Protein AF-A0A1Q5PZM9-F1 (afdb_monomer)

Solvent-accessible surface area (backbone atoms only — not comparable to full-atom values): 4506 Å² total; per-residue (Å²): 133,85,78,78,78,78,81,57,76,88,77,51,90,53,78,86,79,31,47,68,70,46,79,40,66,51,19,50,32,36,57,53,94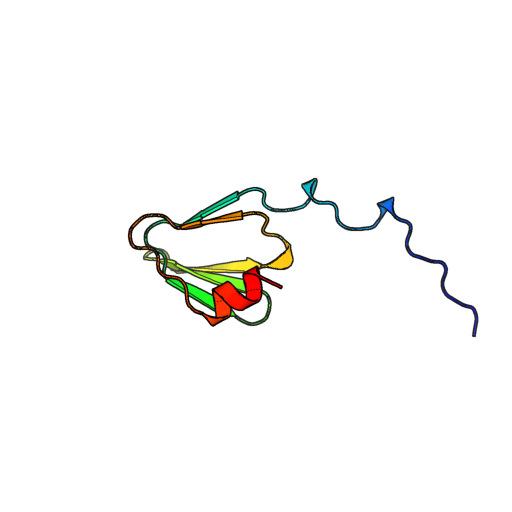,72,21,34,31,44,33,46,97,92,45,74,46,80,42,58,42,90,41,53,70,38,82,43,77,36,73,79,38,47,73,39,68,67,27,54,54,60,73,71,109

Structure (mmCIF, N/CA/C/O backbone):
data_AF-A0A1Q5PZM9-F1
#
_entry.id   AF-A0A1Q5PZM9-F1
#
loop_
_atom_site.group_PDB
_atom_site.id
_atom_site.type_symbol
_atom_site.label_atom_id
_atom_site.label_alt_id
_atom_site.label_comp_id
_atom_site.label_asym_id
_atom_site.label_entity_id
_atom_site.label_seq_id
_atom_site.pdbx_PDB_ins_code
_atom_site.Cartn_x
_atom_site.Cartn_y
_atom_site.Cartn_z
_atom_site.occupancy
_atom_site.B_iso_or_equiv
_atom_site.auth_seq_id
_atom_site.auth_comp_id
_atom_site.auth_asym_id
_atom_site.auth_atom_id
_atom_site.pdbx_PDB_model_num
ATOM 1 N N . MET A 1 1 ? 9.226 -35.375 -22.269 1.00 65.50 1 MET A N 1
ATOM 2 C CA . MET A 1 1 ? 8.422 -34.128 -22.257 1.00 65.50 1 MET A CA 1
ATOM 3 C C . MET A 1 1 ? 9.225 -33.013 -22.914 1.00 65.50 1 MET A C 1
ATOM 5 O O . MET A 1 1 ? 10.375 -32.825 -22.543 1.00 65.50 1 MET A O 1
ATOM 9 N N . LYS A 1 2 ? 8.664 -32.317 -23.912 1.00 71.50 2 LYS A N 1
ATOM 10 C CA . LYS A 1 2 ? 9.312 -31.180 -24.591 1.00 71.50 2 LYS A CA 1
ATOM 11 C C . LYS A 1 2 ? 9.318 -29.982 -23.634 1.00 71.50 2 LYS A C 1
ATOM 13 O O . LYS A 1 2 ? 8.264 -29.607 -23.130 1.00 71.50 2 LYS A O 1
ATOM 18 N N . ARG A 1 3 ? 10.495 -29.431 -23.335 1.00 79.31 3 ARG A N 1
ATOM 19 C CA . ARG A 1 3 ? 10.654 -28.298 -22.412 1.00 79.31 3 ARG A CA 1
ATOM 20 C C . ARG A 1 3 ? 10.051 -27.044 -23.057 1.00 79.31 3 ARG A C 1
ATOM 22 O O . ARG A 1 3 ? 10.329 -26.773 -24.224 1.00 79.31 3 ARG A O 1
ATOM 29 N N . MET A 1 4 ? 9.201 -26.324 -22.328 1.00 84.81 4 MET A N 1
ATOM 30 C CA . MET A 1 4 ? 8.613 -25.075 -22.819 1.00 84.81 4 MET A CA 1
ATOM 31 C C . MET A 1 4 ? 9.730 -24.032 -22.999 1.00 84.81 4 MET A C 1
ATOM 33 O O . MET A 1 4 ? 10.619 -23.971 -22.140 1.00 84.81 4 MET A O 1
ATOM 37 N N . PRO A 1 5 ? 9.748 -23.260 -24.103 1.00 85.19 5 PRO A N 1
ATOM 38 C CA . PRO A 1 5 ? 10.729 -22.195 -24.271 1.00 85.19 5 PRO A CA 1
ATOM 39 C C . PRO A 1 5 ? 10.559 -21.138 -23.163 1.00 85.19 5 PRO A C 1
ATOM 41 O O . PRO A 1 5 ? 9.440 -20.937 -22.684 1.00 85.19 5 PRO A O 1
ATOM 44 N N . PRO A 1 6 ? 11.651 -20.488 -22.724 1.00 87.62 6 PRO A N 1
ATOM 45 C CA . PRO A 1 6 ? 11.582 -19.456 -21.697 1.00 87.62 6 PRO A CA 1
ATOM 46 C C . PRO A 1 6 ? 10.739 -18.267 -22.169 1.00 87.62 6 PRO A C 1
ATOM 48 O O . PRO A 1 6 ? 10.715 -17.939 -23.356 1.00 87.62 6 PRO A O 1
ATOM 51 N N . ILE A 1 7 ? 10.062 -17.616 -21.221 1.00 90.44 7 ILE A N 1
ATOM 52 C CA . ILE A 1 7 ? 9.312 -16.383 -21.479 1.00 90.44 7 ILE A CA 1
ATOM 53 C C . ILE A 1 7 ? 10.307 -15.311 -21.963 1.00 90.44 7 ILE A C 1
ATOM 55 O O . ILE A 1 7 ? 11.341 -15.126 -21.313 1.00 90.44 7 ILE A O 1
ATOM 59 N N . PRO A 1 8 ? 10.038 -14.609 -23.081 1.00 91.44 8 PRO A N 1
ATOM 60 C CA . PRO A 1 8 ? 10.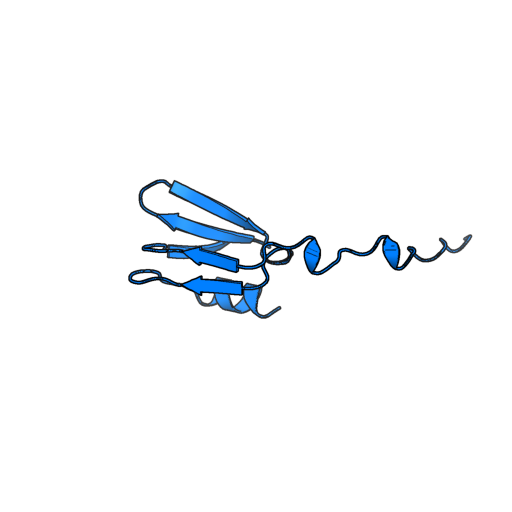874 -13.498 -23.520 1.00 91.44 8 PRO A CA 1
ATOM 61 C C . PRO A 1 8 ? 10.953 -12.420 -22.438 1.00 91.44 8 PRO A C 1
ATOM 63 O O . PRO A 1 8 ? 9.937 -12.063 -21.849 1.00 91.44 8 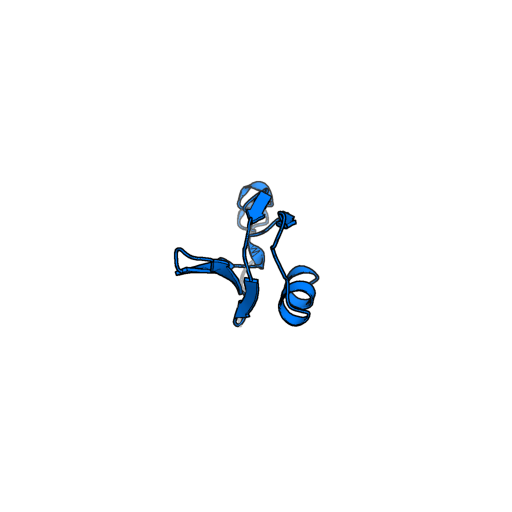PRO A O 1
ATOM 66 N N . VAL A 1 9 ? 12.140 -11.858 -22.205 1.00 89.31 9 VAL A N 1
ATOM 67 C CA . VAL A 1 9 ? 12.355 -10.830 -21.167 1.00 89.31 9 VAL A CA 1
ATOM 68 C C . VAL A 1 9 ? 11.417 -9.631 -21.357 1.00 89.31 9 VAL A C 1
ATOM 70 O O . VAL A 1 9 ? 10.938 -9.058 -20.388 1.00 89.31 9 VAL A O 1
ATOM 73 N N . GLN A 1 10 ? 11.095 -9.288 -22.606 1.00 89.56 10 GLN A N 1
ATOM 74 C CA . GLN A 1 10 ? 10.186 -8.196 -22.958 1.00 89.56 10 GLN A CA 1
ATOM 75 C C . GLN A 1 10 ? 8.732 -8.435 -22.528 1.00 89.56 10 GLN A C 1
ATOM 77 O O . GLN A 1 10 ? 7.974 -7.476 -22.464 1.00 89.56 10 GLN A O 1
ATOM 82 N N . ALA A 1 11 ? 8.347 -9.686 -22.265 1.00 89.31 11 ALA A N 1
ATOM 83 C CA . ALA A 1 11 ? 7.016 -10.054 -21.791 1.00 89.31 11 ALA A CA 1
ATOM 84 C C . ALA A 1 11 ? 6.912 -10.061 -20.254 1.00 89.31 11 ALA A C 1
ATOM 86 O O . ALA A 1 11 ? 5.852 -10.379 -19.717 1.00 89.31 11 ALA A O 1
ATOM 87 N N . LEU A 1 12 ? 8.000 -9.748 -19.539 1.00 90.69 12 LEU A N 1
ATOM 88 C CA . LEU A 1 12 ? 7.971 -9.585 -18.089 1.00 90.69 12 LEU A CA 1
ATOM 89 C C . LEU A 1 12 ? 7.402 -8.204 -17.718 1.00 90.69 12 LEU A C 1
ATOM 91 O O . LEU A 1 12 ? 7.709 -7.230 -18.410 1.00 90.69 12 LEU A O 1
ATOM 95 N N . PRO A 1 13 ? 6.625 -8.098 -16.622 1.00 88.62 13 PRO A N 1
ATOM 96 C CA . PRO A 1 13 ? 6.122 -6.819 -16.132 1.00 88.62 13 PRO A CA 1
ATOM 97 C C . PRO A 1 13 ? 7.261 -5.842 -15.858 1.00 88.62 13 PRO A C 1
ATOM 99 O O . PRO A 1 13 ? 8.266 -6.204 -15.234 1.00 88.62 13 PRO A O 1
ATOM 102 N N . ARG A 1 14 ? 7.093 -4.597 -16.289 1.00 89.81 14 ARG A N 1
ATOM 103 C CA . ARG A 1 14 ? 8.073 -3.535 -16.081 1.00 89.81 14 ARG A CA 1
ATOM 104 C C . ARG A 1 14 ? 7.681 -2.670 -14.895 1.00 89.81 14 ARG A C 1
ATOM 106 O O . ARG A 1 14 ? 6.548 -2.679 -14.423 1.00 89.81 14 ARG A O 1
ATOM 113 N N . VAL A 1 15 ? 8.644 -1.899 -14.400 1.00 90.44 15 VAL A N 1
ATOM 114 C CA . VAL A 1 15 ? 8.385 -0.918 -13.337 1.00 90.44 15 VAL A CA 1
ATOM 115 C C . VAL A 1 15 ? 7.439 0.182 -13.832 1.00 90.44 15 VAL A C 1
ATOM 117 O O . VAL A 1 15 ? 6.602 0.638 -13.065 1.00 90.44 15 VAL A O 1
ATOM 120 N N . GLU A 1 16 ? 7.510 0.554 -15.115 1.00 91.56 16 GLU A N 1
ATOM 121 C CA . GLU A 1 16 ? 6.615 1.546 -15.736 1.00 91.56 16 GLU A CA 1
ATOM 122 C C . GLU A 1 16 ? 5.142 1.109 -15.802 1.00 91.56 16 GLU A C 1
ATOM 124 O O . GLU A 1 16 ? 4.265 1.962 -15.899 1.00 91.56 16 GLU A O 1
ATOM 129 N N . ASP A 1 17 ? 4.862 -0.194 -15.675 1.00 91.06 17 ASP A N 1
ATOM 130 C CA . ASP A 1 17 ? 3.498 -0.738 -15.651 1.00 91.06 17 ASP A CA 1
ATOM 131 C C . ASP A 1 17 ? 2.843 -0.635 -14.255 1.00 91.06 17 ASP A C 1
ATOM 133 O O . ASP A 1 17 ? 1.687 -1.022 -14.068 1.00 91.06 17 ASP A O 1
ATOM 137 N N . ARG A 1 18 ? 3.584 -0.161 -13.243 1.00 93.69 18 ARG A N 1
ATOM 138 C CA . ARG A 1 18 ? 3.143 -0.065 -11.844 1.00 93.69 18 ARG A CA 1
ATOM 13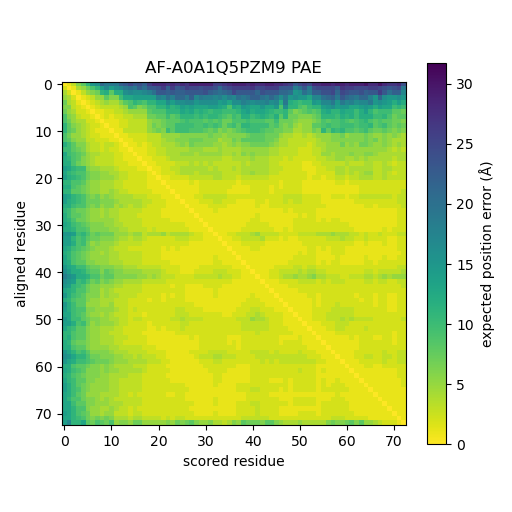9 C C . ARG A 1 18 ? 2.560 1.309 -11.521 1.00 93.69 18 ARG A C 1
ATOM 141 O O . ARG A 1 18 ? 2.892 2.319 -12.132 1.00 93.69 18 ARG A O 1
ATOM 148 N N . ILE A 1 19 ? 1.751 1.363 -10.465 1.00 94.31 19 ILE A N 1
ATOM 149 C CA . ILE A 1 19 ? 1.367 2.614 -9.811 1.00 94.31 19 ILE A CA 1
ATOM 150 C C . ILE A 1 19 ? 2.630 3.210 -9.184 1.00 94.31 19 ILE A C 1
ATOM 152 O O . ILE A 1 19 ? 3.225 2.622 -8.272 1.00 94.31 19 ILE A O 1
ATOM 156 N N . THR A 1 20 ? 3.043 4.377 -9.672 1.00 94.19 20 THR A N 1
ATOM 157 C CA . THR A 1 20 ? 4.280 5.027 -9.226 1.00 94.19 20 THR A CA 1
ATOM 158 C C . THR A 1 20 ? 4.182 5.496 -7.773 1.00 94.19 20 THR A C 1
ATOM 160 O O . THR A 1 20 ? 5.053 5.191 -6.966 1.00 94.19 20 THR A O 1
ATOM 163 N N . PHE A 1 21 ? 3.101 6.193 -7.410 1.00 95.81 21 PHE A N 1
ATOM 164 C CA . PHE A 1 21 ? 2.866 6.685 -6.050 1.00 95.81 21 PHE A CA 1
ATOM 165 C C . PHE A 1 21 ? 1.368 6.677 -5.739 1.00 95.81 21 PHE A C 1
ATOM 167 O O . PHE A 1 21 ? 0.563 7.084 -6.576 1.00 95.81 21 PHE A O 1
ATOM 174 N N . LEU A 1 22 ? 1.000 6.258 -4.528 1.00 97.06 22 LEU A N 1
ATOM 175 C CA . LEU A 1 22 ? -0.358 6.370 -3.996 1.00 97.06 22 LEU A CA 1
ATOM 176 C C . LEU A 1 22 ? -0.323 7.140 -2.678 1.00 97.06 22 LEU A C 1
ATOM 178 O O . LEU A 1 22 ? 0.335 6.708 -1.734 1.00 97.06 22 LEU A O 1
ATOM 182 N N . TYR A 1 23 ? -1.046 8.254 -2.609 1.00 97.62 23 TYR A N 1
ATOM 183 C CA . TYR A 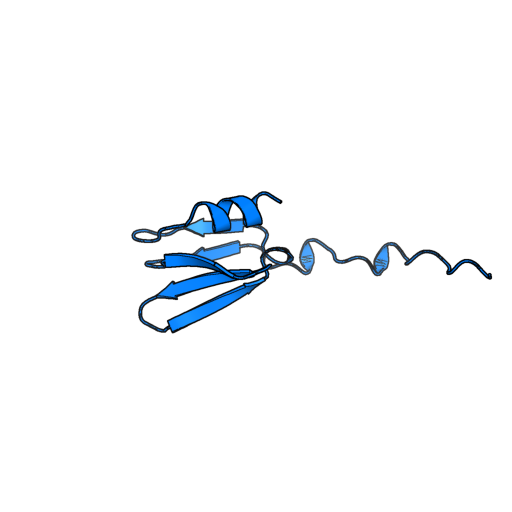1 23 ? -1.227 9.023 -1.380 1.00 97.62 23 TYR A CA 1
ATOM 184 C C . TYR A 1 23 ? -2.580 8.697 -0.750 1.00 97.62 23 TYR A C 1
ATOM 186 O O . TYR A 1 23 ? -3.604 8.762 -1.428 1.00 97.62 23 TYR A O 1
ATOM 194 N N . LEU A 1 24 ? -2.577 8.354 0.538 1.00 97.88 24 LEU A N 1
ATOM 195 C CA . LEU A 1 24 ? -3.783 8.055 1.307 1.00 97.88 24 LEU A CA 1
ATOM 196 C C . LEU A 1 24 ? -3.888 8.996 2.504 1.00 97.88 24 LEU A C 1
ATOM 198 O O . LEU A 1 24 ? -3.079 8.909 3.431 1.00 97.88 24 LEU A O 1
ATOM 202 N N . ASP A 1 25 ? -4.909 9.846 2.505 1.00 97.69 25 ASP A N 1
ATOM 203 C CA . ASP A 1 25 ? -5.259 10.702 3.639 1.00 97.69 25 ASP A CA 1
ATOM 204 C C . ASP A 1 25 ? -6.420 10.099 4.428 1.00 97.69 25 ASP A C 1
ATOM 206 O O . ASP A 1 25 ? -7.339 9.532 3.832 1.00 97.69 25 ASP A O 1
ATOM 210 N N . GLN A 1 26 ? -6.377 10.209 5.759 1.00 97.94 26 GLN A N 1
ATOM 211 C CA . GLN A 1 26 ? -7.456 9.758 6.649 1.00 97.94 26 GLN A CA 1
ATOM 212 C C . GLN A 1 26 ? -7.924 8.307 6.395 1.00 97.94 26 GLN A C 1
ATOM 214 O O . GLN A 1 26 ? -9.114 7.992 6.477 1.00 97.94 26 GLN A O 1
ATOM 219 N N . CYS A 1 27 ? -6.987 7.410 6.073 1.00 98.56 27 CYS A N 1
ATOM 220 C CA . CYS A 1 27 ? -7.278 6.019 5.728 1.00 98.56 27 CYS A CA 1
ATOM 221 C C . CYS A 1 27 ? -6.804 5.030 6.800 1.00 98.56 27 CYS A C 1
ATOM 223 O O . CYS A 1 27 ? -5.691 5.123 7.314 1.00 98.56 27 CYS A O 1
ATOM 225 N N . VAL A 1 28 ? -7.594 3.988 7.056 1.00 98.69 28 VAL A N 1
ATOM 226 C CA . VAL A 1 28 ? -7.138 2.797 7.786 1.00 98.69 28 VAL A CA 1
ATOM 227 C C . VAL A 1 28 ? -6.702 1.739 6.775 1.00 98.69 28 VAL A C 1
ATOM 229 O O . VAL A 1 28 ? -7.514 1.271 5.973 1.00 98.69 28 VAL A O 1
ATOM 232 N N . VAL A 1 29 ? -5.419 1.370 6.807 1.00 98.69 29 VAL A N 1
ATOM 233 C CA . VAL A 1 29 ? -4.794 0.458 5.844 1.00 98.69 29 VAL A CA 1
ATOM 234 C C . VAL A 1 29 ? -4.577 -0.932 6.448 1.00 98.69 29 VAL A C 1
ATOM 236 O O . VAL A 1 29 ? -3.793 -1.125 7.385 1.00 98.69 29 VAL A O 1
ATOM 239 N N . HIS A 1 30 ? -5.242 -1.928 5.865 1.00 98.69 30 HIS A N 1
ATOM 240 C CA . HIS A 1 30 ? -5.122 -3.342 6.233 1.00 98.69 30 HIS A CA 1
ATOM 241 C C . HIS A 1 30 ? -4.625 -4.199 5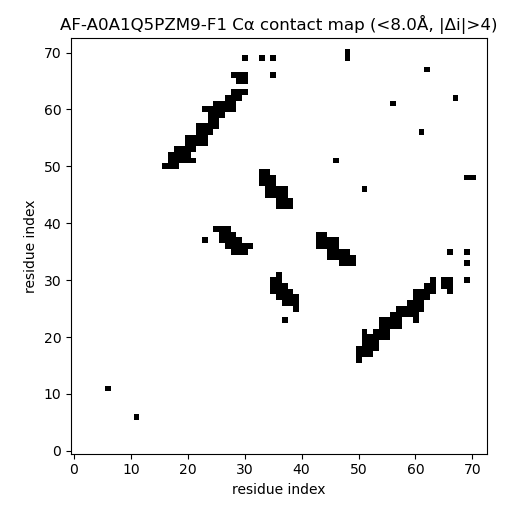.070 1.00 98.69 30 HIS A C 1
ATOM 243 O O . HIS A 1 30 ? -4.473 -3.720 3.952 1.00 98.69 30 HIS A O 1
ATOM 249 N N . ARG A 1 31 ? -4.330 -5.468 5.355 1.00 97.94 31 ARG A N 1
ATOM 250 C CA . ARG A 1 31 ? -4.046 -6.492 4.350 1.00 97.94 31 ARG A CA 1
ATOM 251 C C . ARG A 1 31 ? -5.309 -7.308 4.099 1.00 97.94 31 ARG A C 1
ATOM 253 O O . ARG A 1 31 ? -5.925 -7.770 5.056 1.00 97.94 31 ARG A O 1
ATOM 260 N N . ASP A 1 32 ? -5.607 -7.569 2.833 1.00 98.12 32 ASP A N 1
ATOM 261 C CA . ASP A 1 32 ? -6.481 -8.664 2.417 1.00 98.12 32 ASP A CA 1
ATOM 262 C C . ASP A 1 32 ? -5.772 -9.479 1.330 1.00 98.12 32 ASP A C 1
ATOM 264 O O . ASP A 1 32 ? -5.543 -9.012 0.213 1.00 98.12 32 ASP A O 1
ATOM 268 N N . LYS A 1 33 ? -5.384 -10.712 1.671 1.00 95.50 33 LYS A N 1
ATOM 269 C CA . LYS A 1 33 ? -4.626 -11.622 0.796 1.00 95.50 33 LYS A CA 1
ATOM 270 C C . LYS A 1 33 ? -3.354 -10.955 0.239 1.00 95.50 33 LYS A C 1
ATOM 272 O O . LYS A 1 33 ? -2.425 -10.717 1.010 1.00 95.50 33 LYS A O 1
ATOM 277 N N . GLY A 1 34 ? -3.295 -10.712 -1.074 1.00 96.25 34 GLY A N 1
ATOM 278 C CA . GLY A 1 34 ? -2.181 -10.064 -1.787 1.00 96.25 34 GLY A CA 1
ATOM 279 C C . GLY A 1 34 ? -2.415 -8.578 -2.094 1.00 96.25 34 GLY A C 1
ATOM 280 O O . GLY A 1 34 ? -1.703 -7.992 -2.909 1.00 96.25 34 GLY A O 1
ATOM 281 N N . ALA A 1 35 ? -3.435 -7.976 -1.485 1.00 97.88 35 ALA A N 1
ATOM 282 C CA . ALA A 1 35 ? -3.770 -6.568 -1.616 1.00 97.88 35 ALA A CA 1
ATOM 283 C C . ALA A 1 35 ? -3.688 -5.863 -0.258 1.00 97.88 35 ALA A C 1
ATOM 285 O O . ALA A 1 35 ? -3.880 -6.473 0.800 1.00 97.88 35 ALA A O 1
ATOM 286 N N . ILE A 1 36 ? -3.451 -4.556 -0.298 1.00 98.38 36 ILE A N 1
ATOM 287 C CA . ILE A 1 36 ? -3.797 -3.680 0.817 1.00 98.38 36 ILE A CA 1
ATOM 288 C C . ILE A 1 36 ? -5.221 -3.159 0.615 1.00 98.38 36 ILE A C 1
ATOM 290 O O . ILE A 1 36 ? -5.672 -2.956 -0.513 1.00 98.38 36 ILE A O 1
ATOM 294 N N . THR A 1 37 ? -5.932 -2.922 1.707 1.00 98.56 37 THR A N 1
ATOM 295 C CA . THR A 1 37 ? -7.236 -2.261 1.702 1.00 98.56 37 THR A CA 1
ATOM 296 C C . THR A 1 37 ? -7.090 -0.886 2.321 1.00 98.56 37 THR A C 1
ATOM 298 O O . THR A 1 37 ? -6.634 -0.796 3.459 1.00 98.56 37 THR A O 1
ATOM 301 N N . ALA A 1 38 ? -7.509 0.161 1.622 1.00 98.44 38 ALA A N 1
ATOM 302 C CA . ALA A 1 38 ? -7.600 1.512 2.159 1.00 98.44 38 ALA A CA 1
ATOM 303 C C . ALA A 1 38 ? -9.062 1.817 2.488 1.00 98.44 38 ALA A C 1
ATOM 305 O O . ALA A 1 38 ? -9.892 1.875 1.581 1.00 98.44 38 ALA A O 1
ATOM 306 N N . ARG A 1 39 ? -9.386 1.970 3.774 1.00 98.56 39 ARG A N 1
ATOM 307 C CA . ARG A 1 39 ? -10.738 2.311 4.229 1.00 98.56 39 ARG A CA 1
ATOM 308 C C . ARG A 1 39 ? -10.802 3.759 4.704 1.00 98.56 39 ARG A C 1
ATOM 310 O O . ARG A 1 39 ? -10.039 4.130 5.592 1.00 98.56 39 ARG A O 1
ATOM 317 N N . ASN A 1 40 ? -11.747 4.531 4.179 1.00 97.81 40 ASN A N 1
ATOM 318 C CA . ASN A 1 40 ? -12.048 5.907 4.583 1.00 97.81 40 ASN A CA 1
ATOM 319 C C . ASN A 1 40 ? -13.575 6.113 4.725 1.00 97.81 40 ASN A C 1
ATOM 321 O O . ASN A 1 40 ? -14.331 5.144 4.842 1.00 97.81 40 ASN A O 1
ATOM 325 N N . SER A 1 41 ? -14.031 7.368 4.758 1.00 97.50 41 SER A N 1
ATOM 326 C CA . SER A 1 41 ? -15.454 7.738 4.826 1.00 97.50 41 SER A CA 1
ATOM 327 C C . SER A 1 41 ? -16.258 7.367 3.574 1.00 97.50 41 SER A C 1
ATOM 329 O O . SER A 1 41 ? -17.472 7.203 3.667 1.00 97.50 41 SER A O 1
ATOM 331 N N . GLU A 1 42 ? -15.601 7.218 2.424 1.00 96.50 42 GLU A N 1
ATOM 332 C CA . GLU A 1 42 ? -16.222 6.883 1.136 1.00 96.50 42 GLU A CA 1
ATOM 333 C C . GLU A 1 42 ? -16.344 5.367 0.924 1.00 96.50 42 GLU A C 1
ATOM 335 O O . GLU A 1 42 ? -17.135 4.911 0.100 1.00 96.50 42 GLU A O 1
ATOM 340 N N . GLY A 1 43 ? -15.596 4.570 1.692 1.00 97.88 43 GLY A N 1
ATOM 341 C CA . GLY A 1 43 ? -15.667 3.114 1.669 1.00 97.88 43 GLY A CA 1
ATOM 342 C C . GLY A 1 43 ? -14.294 2.457 1.729 1.00 97.88 43 GLY A C 1
ATOM 343 O O . GLY A 1 43 ? -13.361 2.986 2.329 1.00 97.88 43 GLY A O 1
ATOM 344 N N . THR A 1 44 ? -14.184 1.272 1.127 1.00 98.19 44 THR A N 1
ATOM 345 C CA . THR A 1 44 ? -12.948 0.478 1.095 1.00 98.19 44 THR A CA 1
ATOM 346 C C . THR A 1 44 ? -12.481 0.286 -0.342 1.00 98.19 44 THR A C 1
ATOM 348 O O . THR A 1 44 ? -13.212 -0.263 -1.162 1.00 98.19 44 THR A O 1
ATOM 351 N N . THR A 1 45 ? -11.236 0.664 -0.620 1.00 97.81 45 THR A N 1
ATOM 352 C CA . THR A 1 45 ? -10.565 0.415 -1.901 1.00 97.81 45 THR A CA 1
ATOM 353 C C . THR A 1 45 ? -9.545 -0.708 -1.758 1.00 97.81 45 THR A C 1
ATOM 355 O O . THR A 1 45 ? -8.759 -0.718 -0.811 1.00 97.81 45 THR A O 1
ATOM 358 N N . TYR A 1 46 ? -9.535 -1.642 -2.709 1.00 97.94 46 TYR A N 1
ATOM 359 C CA . TYR A 1 46 ? -8.569 -2.738 -2.782 1.00 97.94 46 TYR A CA 1
ATOM 360 C C . TYR A 1 46 ? -7.446 -2.378 -3.749 1.00 97.94 46 TYR A C 1
ATOM 362 O O . TYR A 1 46 ? -7.700 -2.153 -4.931 1.00 97.94 46 TYR A O 1
ATOM 370 N N . ILE A 1 47 ? -6.209 -2.349 -3.259 1.00 97.44 47 ILE A N 1
ATOM 371 C CA . ILE A 1 47 ? -5.027 -2.036 -4.064 1.00 97.44 47 ILE A CA 1
ATOM 372 C C . ILE A 1 47 ? -4.108 -3.262 -4.098 1.00 97.44 47 ILE A C 1
ATOM 374 O O . ILE A 1 47 ? -3.605 -3.667 -3.044 1.00 97.44 47 ILE A O 1
ATOM 378 N N . PRO A 1 48 ? -3.853 -3.865 -5.274 1.00 96.38 48 PRO A N 1
ATOM 379 C CA . PRO A 1 48 ? -2.877 -4.942 -5.395 1.00 96.38 48 PRO A CA 1
ATOM 380 C C . PRO A 1 48 ? -1.487 -4.465 -4.952 1.00 96.38 48 PRO A C 1
ATOM 382 O O . PRO A 1 48 ? -0.960 -3.488 -5.483 1.00 96.38 48 PRO A O 1
ATOM 385 N N . ALA A 1 49 ? -0.869 -5.153 -3.988 1.00 96.00 49 ALA A N 1
ATOM 386 C CA . ALA A 1 49 ? 0.416 -4.711 -3.439 1.00 96.00 49 ALA A CA 1
ATOM 387 C C . ALA A 1 49 ? 1.540 -4.791 -4.485 1.00 96.00 49 ALA A C 1
ATOM 389 O O . ALA A 1 49 ? 2.346 -3.875 -4.605 1.00 96.00 49 ALA A O 1
ATOM 390 N N . ALA A 1 50 ? 1.524 -5.832 -5.324 1.00 94.00 50 ALA A N 1
ATOM 391 C CA . ALA A 1 50 ? 2.536 -6.060 -6.358 1.00 94.00 50 ALA A CA 1
ATOM 392 C C . ALA A 1 50 ? 2.598 -4.957 -7.434 1.00 94.00 50 ALA A C 1
ATOM 394 O O . ALA A 1 50 ? 3.603 -4.835 -8.136 1.00 94.00 50 ALA A O 1
ATOM 395 N N . THR A 1 51 ? 1.532 -4.162 -7.580 1.00 93.69 51 THR A N 1
ATOM 396 C CA . THR A 1 51 ? 1.477 -3.057 -8.544 1.00 93.69 51 THR A CA 1
ATOM 39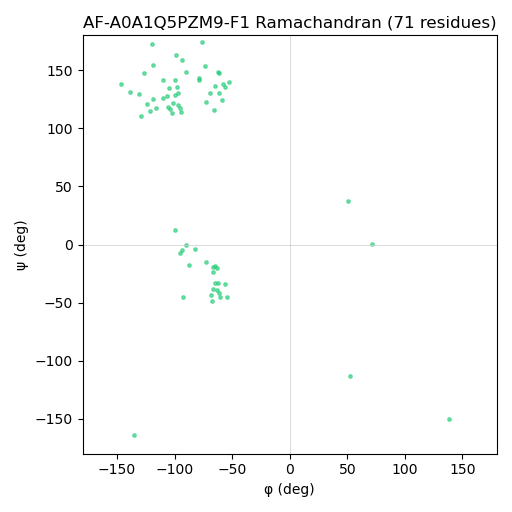7 C C . THR A 1 51 ? 1.896 -1.724 -7.940 1.00 93.69 51 THR A C 1
ATOM 399 O O . THR A 1 51 ? 1.932 -0.740 -8.665 1.00 93.69 51 THR A O 1
ATOM 402 N N . LEU A 1 52 ? 2.168 -1.648 -6.637 1.00 95.12 52 LEU A N 1
ATOM 403 C CA . LEU A 1 52 ? 2.474 -0.397 -5.955 1.00 95.12 52 LEU A CA 1
ATOM 404 C C . LEU A 1 52 ? 3.988 -0.200 -5.826 1.00 95.12 52 LEU A C 1
ATOM 406 O O . LEU A 1 52 ? 4.688 -1.093 -5.358 1.00 95.12 52 LEU A O 1
ATOM 410 N N . THR A 1 53 ? 4.489 0.975 -6.207 1.00 95.31 53 THR A N 1
ATOM 411 C CA . THR A 1 53 ? 5.905 1.325 -6.003 1.00 95.31 53 THR A CA 1
ATOM 412 C C . THR A 1 53 ? 6.116 2.068 -4.686 1.00 95.31 53 THR A C 1
ATOM 414 O O . THR A 1 53 ? 7.027 1.738 -3.933 1.00 95.31 53 THR A O 1
ATOM 417 N N . VAL A 1 54 ? 5.265 3.052 -4.377 1.00 96.00 54 VAL A N 1
ATOM 418 C CA . VAL A 1 54 ? 5.353 3.835 -3.136 1.00 96.00 54 VAL A CA 1
ATOM 419 C C . VAL A 1 54 ? 3.967 4.077 -2.549 1.00 96.00 54 VAL A C 1
ATOM 421 O O . VAL A 1 54 ? 3.063 4.550 -3.243 1.00 96.00 54 VAL A O 1
ATOM 424 N N . LEU A 1 55 ? 3.832 3.811 -1.247 1.00 97.38 55 LEU A N 1
ATOM 425 C CA . LEU A 1 55 ? 2.690 4.2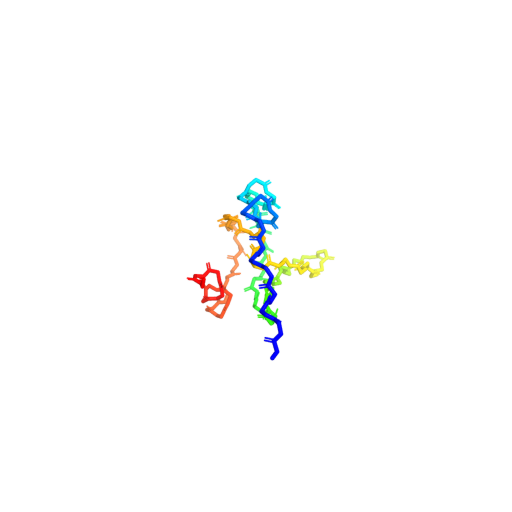33 -0.438 1.00 97.38 55 LEU A CA 1
ATOM 426 C C . LEU A 1 55 ? 3.074 5.460 0.390 1.00 97.38 55 LEU A C 1
ATOM 428 O O . LEU A 1 55 ? 3.992 5.397 1.204 1.00 97.38 55 LEU A O 1
ATOM 432 N N . MET A 1 56 ? 2.351 6.559 0.215 1.00 98.19 56 MET A N 1
ATOM 433 C CA . MET A 1 56 ? 2.493 7.766 1.022 1.00 98.19 56 MET A CA 1
ATOM 434 C C . MET A 1 56 ? 1.312 7.865 1.986 1.00 98.19 56 MET A C 1
ATOM 436 O O . MET A 1 56 ? 0.159 7.955 1.564 1.00 98.19 56 MET A O 1
ATOM 440 N N . LEU A 1 57 ? 1.599 7.840 3.286 1.00 97.81 57 LEU A N 1
ATOM 441 C CA . LEU A 1 57 ? 0.584 7.948 4.331 1.00 97.81 57 LEU A CA 1
ATOM 442 C C . LEU A 1 57 ? 0.449 9.410 4.763 1.00 97.81 57 LEU A C 1
ATOM 444 O O . LEU A 1 57 ? 1.385 9.993 5.309 1.00 97.81 57 LEU A O 1
ATOM 448 N N . GLY A 1 58 ? -0.716 9.987 4.483 1.00 97.19 58 GLY A N 1
ATOM 449 C CA . GLY A 1 58 ? -1.117 11.314 4.929 1.00 97.19 58 GLY A CA 1
ATOM 450 C C . GLY A 1 58 ? -1.535 11.361 6.404 1.00 97.19 58 GLY A C 1
ATOM 451 O O . GLY A 1 58 ? -1.617 10.324 7.075 1.00 97.19 58 GLY A O 1
ATOM 452 N N . PRO A 1 59 ? -1.799 12.563 6.937 1.00 97.75 59 PRO A N 1
ATOM 453 C CA . PRO A 1 59 ? -2.289 12.750 8.298 1.00 97.75 59 PRO A CA 1
ATOM 454 C C . PRO A 1 59 ? -3.535 11.913 8.623 1.00 97.75 59 PRO A C 1
ATOM 456 O O . PRO A 1 59 ? -4.454 11.751 7.826 1.00 97.75 59 PRO A O 1
ATOM 459 N N . GLY A 1 60 ? -3.581 11.365 9.838 1.00 97.50 60 GLY A N 1
ATOM 460 C CA . GLY A 1 60 ? -4.718 10.551 10.280 1.00 97.50 60 GLY A CA 1
ATOM 461 C C . GLY A 1 60 ? -4.820 9.176 9.610 1.00 97.50 60 GLY A C 1
ATOM 462 O O . GLY A 1 60 ? -5.730 8.420 9.948 1.00 97.50 60 GLY A O 1
ATOM 463 N N . SER A 1 61 ? -3.893 8.818 8.715 1.00 98.25 61 SER A N 1
ATOM 464 C CA . SER A 1 61 ? -3.798 7.460 8.191 1.00 98.25 61 SER A CA 1
ATOM 465 C C . SER A 1 61 ? -3.098 6.530 9.182 1.00 98.25 61 SER A C 1
ATOM 467 O O . SER A 1 61 ? -2.123 6.894 9.840 1.00 98.25 61 SER A O 1
ATOM 469 N N . THR A 1 62 ? -3.583 5.296 9.280 1.00 98.44 62 THR A N 1
ATOM 470 C CA . THR A 1 62 ? -2.975 4.237 10.095 1.00 98.44 62 THR A CA 1
ATOM 471 C C . THR A 1 62 ? -2.736 3.011 9.233 1.00 98.44 62 THR A C 1
ATOM 473 O O . THR A 1 62 ? -3.486 2.743 8.297 1.00 98.44 62 THR A O 1
ATOM 476 N N . VAL A 1 63 ? -1.682 2.255 9.531 1.00 98.44 63 VAL A N 1
ATOM 477 C CA . VAL A 1 63 ? 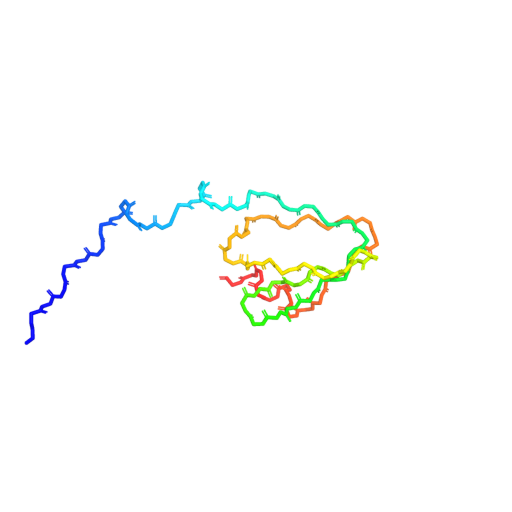-1.327 1.053 8.776 1.00 98.44 63 VAL A CA 1
ATOM 478 C C . VAL A 1 63 ? -1.084 -0.106 9.728 1.00 98.44 63 VAL A C 1
ATOM 480 O O . VAL A 1 63 ? -0.360 0.009 10.715 1.00 98.44 63 VAL A O 1
ATOM 483 N N . SER A 1 64 ? -1.728 -1.237 9.453 1.00 98.62 64 SER A N 1
ATOM 484 C CA . SER A 1 64 ? -1.522 -2.453 10.239 1.00 98.62 64 SER A CA 1
ATOM 485 C C . SER A 1 64 ? -0.171 -3.102 9.942 1.00 98.62 64 SER A C 1
ATOM 487 O O . SER A 1 64 ? 0.346 -3.016 8.827 1.00 98.62 64 SER A O 1
ATOM 489 N N . HIS A 1 65 ? 0.361 -3.842 10.917 1.00 98.50 65 HIS A N 1
ATOM 490 C CA . HIS A 1 65 ? 1.606 -4.592 10.750 1.00 98.50 65 HIS A CA 1
ATOM 491 C C . HIS A 1 65 ? 1.559 -5.539 9.541 1.00 98.50 65 HIS A C 1
ATOM 493 O O . HIS A 1 65 ? 2.471 -5.523 8.727 1.00 98.50 65 HIS A O 1
ATOM 499 N N . HIS A 1 66 ? 0.466 -6.290 9.355 1.00 98.25 66 HIS A N 1
ATOM 500 C CA . HIS A 1 66 ? 0.326 -7.209 8.220 1.00 98.25 66 HIS A CA 1
ATOM 501 C C . HIS A 1 66 ? 0.345 -6.512 6.853 1.00 98.25 66 HIS A C 1
ATOM 503 O O . HIS A 1 66 ? 0.835 -7.099 5.889 1.00 98.25 66 HIS A O 1
ATOM 509 N N . ALA A 1 67 ? -0.183 -5.287 6.760 1.00 98.31 67 ALA A N 1
ATOM 510 C CA . ALA A 1 67 ? -0.095 -4.490 5.538 1.00 98.31 67 ALA A CA 1
ATOM 511 C C . ALA A 1 67 ? 1.351 -4.049 5.276 1.00 98.31 67 ALA A C 1
ATOM 513 O O . ALA A 1 67 ? 1.829 -4.199 4.156 1.00 98.31 67 ALA A O 1
ATOM 514 N N . MET A 1 68 ? 2.069 -3.597 6.311 1.00 97.88 68 MET A N 1
ATOM 515 C CA . MET A 1 68 ? 3.495 -3.267 6.198 1.00 97.88 68 MET A CA 1
ATOM 516 C C . MET A 1 68 ? 4.340 -4.479 5.804 1.00 97.88 68 MET A C 1
ATOM 518 O O . MET A 1 68 ? 5.204 -4.348 4.946 1.00 97.88 68 MET A O 1
ATOM 522 N N . SER A 1 69 ? 4.074 -5.654 6.381 1.00 97.94 69 SER A N 1
ATOM 523 C CA . SER A 1 69 ? 4.771 -6.888 6.011 1.00 97.94 69 SER A CA 1
ATOM 524 C C . SER A 1 69 ? 4.561 -7.234 4.540 1.00 97.94 69 SER A C 1
ATOM 526 O O . SER A 1 69 ? 5.533 -7.531 3.868 1.00 97.94 69 SER A O 1
ATOM 528 N N . LEU A 1 70 ? 3.325 -7.139 4.029 1.00 97.88 70 LEU A N 1
ATOM 529 C CA . LEU A 1 70 ? 3.032 -7.396 2.613 1.00 97.88 70 LEU A CA 1
ATOM 530 C C . LEU A 1 70 ? 3.744 -6.406 1.680 1.00 97.88 70 LEU A C 1
ATOM 532 O O . LEU A 1 70 ? 4.194 -6.796 0.614 1.00 97.88 70 LEU A O 1
ATOM 536 N N . LEU A 1 71 ? 3.825 -5.129 2.056 1.00 96.25 71 LEU A N 1
ATOM 537 C CA . LEU A 1 71 ? 4.498 -4.106 1.247 1.00 96.25 71 LEU A CA 1
ATOM 538 C C . LEU A 1 71 ? 6.031 -4.229 1.266 1.00 96.25 71 LEU A C 1
ATOM 540 O O . LEU A 1 71 ? 6.691 -3.590 0.451 1.00 96.25 71 LEU A O 1
ATOM 544 N N . ALA A 1 72 ? 6.588 -4.995 2.206 1.00 95.12 72 ALA A N 1
ATOM 545 C CA . ALA A 1 72 ? 8.021 -5.245 2.327 1.00 95.12 72 ALA A CA 1
ATOM 546 C C . ALA A 1 72 ? 8.481 -6.550 1.643 1.00 95.12 72 ALA A C 1
ATOM 548 O O . ALA A 1 72 ? 9.686 -6.800 1.611 1.00 95.12 72 ALA A O 1
ATOM 549 N N . GLU A 1 73 ? 7.543 -7.374 1.154 1.00 89.50 73 GLU A N 1
ATOM 550 C CA . GLU A 1 73 ? 7.804 -8.581 0.344 1.00 89.50 73 GLU A CA 1
ATOM 551 C C . GLU A 1 73 ? 8.286 -8.209 -1.072 1.00 89.50 73 GLU A C 1
ATOM 553 O O . GLU A 1 73 ? 9.249 -8.858 -1.544 1.00 89.50 73 GLU A O 1
#

Secondary structure (DSSP, 8-state):
-PPPPPPPGGGSPPGGGSB--EEESS-EEEEETTEEEEE-SS-EEEEEGGGBS-EEE-TT-EE-HHHHHHHT-

Organism: NCBI:txid208480

Foldseek 3Di:
DDDDDDDPPVPDDDLVQADEEDEDELWEWDDDDQWIWTQHPVGIDTGRLVRYDYYHYHPNYDYDPRRVVSNVD

Sequence (73 aa):
MKRMPPIPVQALPRVEDRITFLYLDQCVVHRDKGAITARNSEGTTYIPAATLTVLMLGPGSTVSHHAMSLLAE

Nearest PDB structures (foldseek):
  8fyd-assembly1_E  TM=9.443E-01  e=3.808E-06  Megasphaera
  8hi1-assembly1_B  TM=8.008E-01  e=6.010E-07  Streptococcus thermophilus DGCC 7710
  8fyb-assembly1_F  TM=7.708E-01  e=7.325E-07  Megasphaera
  8fyc-assembly1_F  TM=7.766E-01  e=1.019E-06  Megasphaera
  8hi1-assembly1_D  TM=8.013E-01  e=2.104E-06  Streptococcus thermophilus DGCC 7710

Radius of gyration: 15.99 Å; Cα contacts (8 Å, |Δi|>4): 108; chains: 1; bounding box: 29×47×35 Å

InterPro domains:
  IPR042211 CRISPR-associated endonuclease Cas1, N-terminal domain [G3DSA:3.100.10.20] (6-73)

Mean predicted aligned error: 4.5 Å

pLDDT: mean 94.57, std 5.95, range [65.5, 98.69]